Protein AF-A0A355QDT3-F1 (afdb_monomer_lite)

Secondary structure (DSSP, 8-state):
---HHHHHHHHHHHHHHHHHHHHHHHHHHHTT--------------S-PPPPP-GGG-HHHHHHHHHHHHHHHHHHHHTT-HHHHHHHHSSPBSSS----HHHHHHHHHHHHHH-S----STTTTSGGGEEE---SSSEEEEEEEEP-TTS---EEEEEEEEHHHHHHHTS--EEEEEEEE-

pLDDT: mean 82.39, std 21.56, range [34.09, 98.69]

Sequence (182 aa):
SKTEALYDLEAWLGETVRQVDSSLLDEWEKLRSPEDEPDVQGGPPTGSEPERPDVTRNGRAFRVMVRNEVFRWVQLLAHRRLDDHEALADVPTVGDGRRTADDVTDAIAPYWEEHGVIPTDTHARGGGFFVLDDSGADRWPVRQTIADPEEHHEWVLEGEVDLAASREEGRAVVRLGAIRRL

Radius of gyration: 20.34 Å; chains: 1; bounding box: 59×53×38 Å

Foldseek 3Di:
DDDPQVVVVVVVVVVVVVVVVVVVVVVVVVVPDDDDDDDDDDPDPDDDDPQAAQQVVPVVSQVVLQLVVQLLLLVLVQVVDLVSLQVVQPQAADPPDGRHSVNSCVQCVVVVVVAVGFDSDPVLSGPVQKDWAPVDDAKIKIKGFTAGPVRPSFWIWIWIWGSVVCRRVNGTRIHTYGTHGD

Structure (mmCIF, N/CA/C/O backbone):
data_AF-A0A355QDT3-F1
#
_entry.id   AF-A0A355QDT3-F1
#
loop_
_atom_site.group_PDB
_atom_site.id
_atom_site.type_symbol
_atom_site.label_atom_id
_atom_site.label_alt_id
_atom_site.label_comp_id
_atom_site.label_asym_id
_atom_site.label_entity_id
_atom_site.label_seq_id
_atom_site.pdbx_PDB_ins_code
_atom_site.Cartn_x
_atom_site.Cartn_y
_atom_site.Cartn_z
_atom_site.occupancy
_atom_site.B_iso_or_equiv
_atom_site.auth_seq_id
_atom_site.auth_comp_id
_atom_site.auth_asym_id
_atom_site.auth_atom_id
_atom_site.pdbx_PDB_model_num
ATOM 1 N N . SER A 1 1 ? -25.511 -11.544 -17.755 1.00 42.62 1 SER A N 1
ATOM 2 C CA . SER A 1 1 ? -24.220 -11.285 -18.417 1.00 42.62 1 SER A CA 1
ATOM 3 C C . SER A 1 1 ? -23.110 -11.487 -17.410 1.00 42.62 1 SER A C 1
ATOM 5 O O . SER A 1 1 ? -23.267 -11.026 -16.290 1.00 42.62 1 SER A O 1
ATOM 7 N N . LYS A 1 2 ? -22.068 -12.254 -17.754 1.00 34.62 2 LYS A N 1
ATOM 8 C CA . LYS A 1 2 ? -20.919 -12.510 -16.871 1.00 34.62 2 LYS A CA 1
ATOM 9 C C . LYS A 1 2 ? -20.091 -11.223 -16.766 1.00 34.62 2 LYS A C 1
ATOM 11 O O . LYS A 1 2 ? -19.647 -10.719 -17.791 1.00 34.62 2 LYS A O 1
ATOM 16 N N . THR A 1 3 ? -19.984 -10.662 -15.568 1.00 46.91 3 THR A N 1
ATOM 17 C CA . THR A 1 3 ? -19.337 -9.368 -15.292 1.00 46.91 3 THR A CA 1
ATOM 18 C C . THR A 1 3 ? -17.815 -9.535 -15.254 1.00 46.91 3 THR A C 1
ATOM 20 O O . THR A 1 3 ? -17.343 -10.577 -14.807 1.00 46.91 3 THR A O 1
ATOM 23 N N . GLU A 1 4 ? -17.044 -8.528 -15.675 1.00 49.28 4 GLU A N 1
ATOM 24 C CA . GLU A 1 4 ? -15.563 -8.508 -15.660 1.00 49.28 4 GLU A CA 1
ATOM 25 C C . GLU A 1 4 ? -14.951 -8.950 -14.315 1.00 49.28 4 GLU A C 1
ATOM 27 O O . GLU A 1 4 ? -13.919 -9.616 -14.291 1.00 49.28 4 GLU A O 1
ATOM 32 N N . ALA A 1 5 ? -15.665 -8.717 -13.208 1.00 43.81 5 ALA A N 1
ATOM 33 C CA . ALA A 1 5 ? -15.325 -9.203 -11.872 1.00 43.81 5 ALA A CA 1
ATOM 34 C C . ALA A 1 5 ? -15.142 -10.735 -11.768 1.00 43.81 5 ALA A C 1
ATOM 36 O O . ALA A 1 5 ? -14.359 -11.196 -10.944 1.00 43.81 5 ALA A O 1
ATOM 37 N N . LEU A 1 6 ? -15.830 -11.534 -12.597 1.00 49.94 6 LEU A N 1
ATOM 38 C CA . LEU A 1 6 ? -15.692 -12.996 -12.611 1.00 49.94 6 LEU A CA 1
ATOM 39 C C . LEU A 1 6 ? -14.379 -13.437 -13.281 1.00 49.94 6 LEU A C 1
ATOM 41 O O . LEU A 1 6 ? -13.751 -14.382 -12.819 1.00 49.94 6 LEU A O 1
ATOM 45 N N . TYR A 1 7 ? -13.927 -12.721 -14.315 1.00 52.25 7 TYR A N 1
ATOM 46 C CA . TYR A 1 7 ? -12.663 -13.018 -14.998 1.00 52.25 7 TYR A CA 1
ATOM 47 C C . TYR A 1 7 ? -11.436 -12.622 -14.170 1.00 52.25 7 TYR A C 1
ATOM 49 O O . TYR A 1 7 ? -10.387 -13.258 -14.282 1.00 52.25 7 TYR A O 1
ATOM 57 N N . ASP A 1 8 ? -11.563 -11.603 -13.320 1.00 54.44 8 ASP A N 1
ATOM 58 C CA . ASP A 1 8 ? -10.518 -11.224 -12.365 1.00 54.44 8 ASP A CA 1
ATOM 59 C C . ASP A 1 8 ? -10.425 -12.205 -11.190 1.00 54.44 8 ASP A C 1
ATOM 61 O O . ASP A 1 8 ? -9.326 -12.504 -10.720 1.00 54.44 8 ASP A O 1
ATOM 65 N N . LEU A 1 9 ? -11.556 -12.775 -10.765 1.00 51.19 9 LEU A N 1
ATOM 66 C CA . LEU A 1 9 ? -11.603 -13.792 -9.713 1.00 51.19 9 LEU A CA 1
ATOM 67 C C . LEU A 1 9 ? -11.090 -15.158 -10.215 1.00 51.19 9 LEU A C 1
ATOM 69 O O . LEU A 1 9 ? -10.377 -15.847 -9.489 1.00 51.19 9 LEU A O 1
ATOM 73 N N . GLU A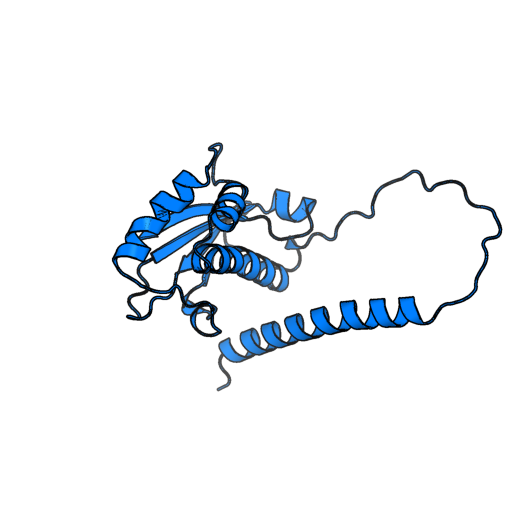 1 10 ? -11.352 -15.511 -11.479 1.00 50.28 10 GLU A N 1
ATOM 74 C CA . GLU A 1 10 ? -10.767 -16.689 -12.147 1.00 50.28 10 GLU A CA 1
ATOM 75 C C . GLU A 1 10 ? -9.249 -16.544 -12.375 1.00 50.28 10 GLU A C 1
ATOM 77 O O . GLU A 1 10 ? -8.503 -17.502 -12.167 1.00 50.28 10 GLU A O 1
ATOM 82 N N . ALA A 1 11 ? -8.760 -15.350 -12.736 1.00 56.75 11 ALA A N 1
ATOM 83 C CA . ALA A 1 11 ? -7.322 -15.086 -12.851 1.00 56.75 11 ALA A CA 1
ATOM 84 C C . ALA A 1 11 ? -6.607 -15.138 -11.488 1.00 56.75 11 ALA A C 1
ATOM 86 O O . ALA A 1 11 ? -5.478 -15.617 -11.405 1.00 56.75 11 ALA A O 1
ATOM 87 N N . TRP A 1 12 ? -7.273 -14.689 -10.418 1.00 57.09 12 TRP A N 1
ATOM 88 C CA . TRP A 1 12 ? -6.754 -14.759 -9.052 1.00 57.09 12 TRP A CA 1
ATOM 89 C C . TRP A 1 12 ? -6.692 -16.204 -8.524 1.00 57.09 12 TRP A C 1
ATOM 91 O O . TRP A 1 12 ? -5.661 -16.612 -7.991 1.00 57.09 12 TRP A O 1
ATOM 101 N N . LEU A 1 13 ? -7.731 -17.017 -8.757 1.00 55.28 13 LEU A N 1
ATOM 102 C CA . LEU A 1 13 ? -7.738 -18.435 -8.365 1.00 55.28 13 LEU A CA 1
ATOM 103 C C . LEU A 1 13 ? -6.759 -19.292 -9.187 1.00 55.28 13 LEU A C 1
ATOM 105 O O . LEU A 1 13 ? -6.189 -20.245 -8.659 1.00 55.28 13 LEU A O 1
ATOM 109 N N . GLY A 1 14 ? -6.517 -18.949 -10.455 1.00 49.88 14 GLY A N 1
ATOM 110 C CA . GLY A 1 14 ? -5.570 -19.673 -11.312 1.00 49.88 14 GLY A CA 1
ATOM 111 C C . GLY A 1 14 ? -4.090 -19.454 -10.968 1.00 49.88 14 GLY A C 1
ATOM 112 O O . GLY A 1 14 ? -3.250 -20.277 -11.341 1.00 49.88 14 GLY A O 1
ATOM 113 N N . GLU A 1 15 ? -3.755 -18.368 -10.269 1.00 52.59 15 GLU A N 1
ATOM 114 C CA . GLU A 1 15 ? -2.377 -18.048 -9.875 1.00 52.59 15 GLU A CA 1
ATOM 115 C C . GLU A 1 15 ? -2.033 -18.620 -8.492 1.00 52.59 15 GLU A C 1
ATOM 117 O O . GLU A 1 15 ? -0.993 -19.254 -8.328 1.00 52.59 15 GLU A O 1
ATOM 122 N N . THR A 1 16 ? -2.948 -18.521 -7.518 1.00 50.31 16 THR A N 1
ATOM 123 C CA . THR A 1 16 ? -2.738 -19.085 -6.172 1.00 50.31 16 THR A CA 1
ATOM 124 C C . THR A 1 16 ? -2.626 -20.614 -6.177 1.00 50.31 16 THR A C 1
AT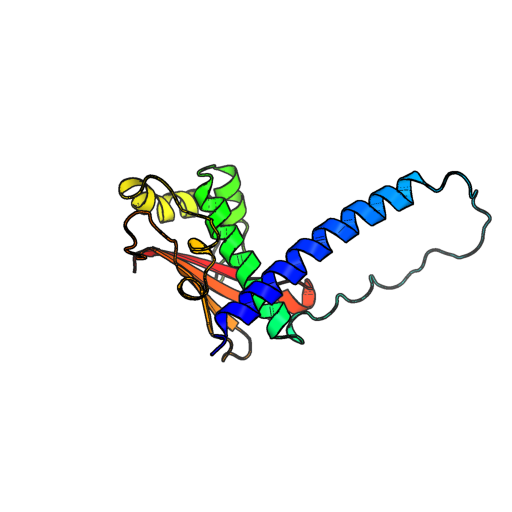OM 126 O O . THR A 1 16 ? -1.874 -21.162 -5.379 1.00 50.31 16 THR A O 1
ATOM 129 N N . VAL A 1 17 ? -3.299 -21.321 -7.093 1.00 54.53 17 VAL A N 1
ATOM 130 C CA . VAL A 1 17 ? -3.209 -22.793 -7.169 1.00 54.53 17 VAL A CA 1
ATOM 131 C C . VAL A 1 17 ? -1.897 -23.264 -7.816 1.00 54.53 17 VAL A C 1
ATOM 133 O O . VAL A 1 17 ? -1.300 -24.226 -7.345 1.00 54.53 17 VAL A O 1
ATOM 136 N N . ARG A 1 18 ? -1.364 -22.556 -8.824 1.00 54.38 18 ARG A N 1
ATOM 137 C CA . ARG A 1 18 ? -0.100 -22.953 -9.485 1.00 54.38 18 ARG A CA 1
ATOM 138 C C . ARG A 1 18 ? 1.141 -22.668 -8.646 1.00 54.38 18 ARG A C 1
ATOM 140 O O . ARG A 1 18 ? 2.142 -23.363 -8.788 1.00 54.38 18 ARG A O 1
ATOM 147 N N . GLN A 1 19 ? 1.076 -21.681 -7.759 1.00 41.94 19 GLN A N 1
ATOM 148 C CA . GLN A 1 19 ? 2.185 -21.378 -6.859 1.00 41.94 19 GLN A CA 1
ATOM 149 C C . GLN A 1 19 ? 2.296 -22.388 -5.697 1.00 41.94 19 GLN A C 1
ATOM 151 O O . GLN A 1 19 ? 3.390 -22.575 -5.175 1.00 41.94 19 GLN A O 1
ATOM 156 N N . VAL A 1 20 ? 1.202 -23.077 -5.334 1.00 50.69 20 VAL A N 1
ATOM 157 C CA . VAL A 1 20 ? 1.203 -24.153 -4.320 1.00 50.69 20 VAL A CA 1
ATOM 158 C C . VAL A 1 20 ? 1.649 -25.496 -4.913 1.00 50.69 20 VAL A C 1
ATOM 160 O O . VAL A 1 20 ? 2.344 -26.251 -4.235 1.00 50.69 20 VAL A O 1
ATOM 163 N N . ASP A 1 21 ? 1.332 -25.782 -6.182 1.00 47.81 21 ASP A N 1
ATOM 164 C CA . ASP A 1 21 ? 1.776 -27.028 -6.824 1.00 47.81 21 ASP A CA 1
ATOM 165 C C . ASP A 1 21 ? 3.286 -27.039 -7.125 1.00 47.81 21 ASP A C 1
ATOM 167 O O . ASP A 1 21 ? 3.927 -28.061 -6.902 1.00 47.81 21 ASP A O 1
ATOM 171 N N . SER A 1 22 ? 3.900 -25.923 -7.544 1.00 46.22 22 SER A N 1
ATOM 172 C CA . SER A 1 22 ? 5.334 -25.911 -7.901 1.00 46.22 22 SER A CA 1
ATOM 173 C C . SER A 1 22 ? 6.264 -26.144 -6.702 1.00 46.22 22 SER A C 1
ATOM 175 O O . SER A 1 22 ? 7.247 -26.866 -6.827 1.00 46.22 22 SER A O 1
ATOM 177 N N . SER A 1 23 ? 5.945 -25.614 -5.513 1.00 46.50 23 SER A N 1
ATOM 178 C CA . SER A 1 23 ? 6.773 -25.852 -4.319 1.00 46.50 23 SER A CA 1
ATOM 179 C C . SER A 1 23 ? 6.619 -27.267 -3.754 1.00 46.50 23 SER A C 1
ATOM 181 O O . SER A 1 23 ? 7.559 -27.790 -3.164 1.00 46.50 23 SER A O 1
ATOM 183 N N . LEU A 1 24 ? 5.451 -27.900 -3.935 1.00 48.19 24 LEU A N 1
ATOM 184 C CA . LEU A 1 24 ? 5.207 -29.278 -3.495 1.00 48.19 24 LEU A CA 1
ATOM 185 C C . LEU A 1 24 ? 5.764 -30.311 -4.486 1.00 48.19 24 LEU A C 1
ATOM 187 O O . LEU A 1 24 ? 6.232 -31.361 -4.048 1.00 48.19 24 LEU A O 1
ATOM 191 N N . LEU A 1 25 ? 5.755 -30.022 -5.795 1.00 51.47 25 LEU A N 1
ATOM 192 C CA . LEU A 1 25 ? 6.357 -30.886 -6.817 1.00 51.47 25 LEU A CA 1
ATOM 193 C C . LEU A 1 25 ? 7.892 -30.878 -6.727 1.00 51.47 25 LEU A C 1
ATOM 195 O O . LEU A 1 25 ? 8.500 -31.947 -6.751 1.00 51.47 25 LEU A O 1
ATOM 199 N N . ASP A 1 26 ? 8.501 -29.701 -6.536 1.00 55.19 26 ASP A N 1
ATOM 200 C CA . ASP A 1 26 ? 9.959 -29.550 -6.417 1.00 55.19 26 ASP A CA 1
ATOM 201 C C . ASP A 1 26 ? 10.516 -30.218 -5.146 1.00 55.19 26 ASP A C 1
ATOM 203 O O . ASP A 1 26 ? 11.636 -30.735 -5.144 1.00 55.19 26 ASP A O 1
ATOM 207 N N . GLU A 1 27 ? 9.752 -30.237 -4.047 1.00 55.47 27 GLU A N 1
ATOM 208 C CA . GLU A 1 27 ? 10.131 -30.982 -2.839 1.00 55.47 27 GLU A CA 1
ATOM 209 C C . GLU A 1 27 ? 9.951 -32.498 -3.002 1.00 55.47 27 GLU A C 1
ATOM 211 O O . GLU A 1 27 ? 10.773 -33.270 -2.500 1.00 55.47 27 GLU A O 1
ATOM 216 N N . TRP A 1 28 ? 8.936 -32.944 -3.750 1.00 58.16 28 TRP A N 1
ATOM 217 C CA . TRP A 1 28 ? 8.744 -34.368 -4.042 1.00 58.16 28 TRP A CA 1
ATOM 218 C C . TRP A 1 28 ? 9.787 -34.923 -5.023 1.00 58.16 28 TRP A C 1
ATOM 220 O O . TRP A 1 28 ? 10.210 -36.070 -4.867 1.00 58.16 28 TRP A O 1
ATOM 230 N N . GLU A 1 29 ? 10.256 -34.130 -5.993 1.00 52.31 29 GLU A N 1
ATOM 231 C CA . GLU A 1 29 ? 11.368 -34.516 -6.876 1.00 52.31 29 GLU A CA 1
ATOM 232 C C . GLU A 1 29 ? 12.702 -34.592 -6.120 1.00 52.31 29 GLU A C 1
ATOM 234 O O . GLU A 1 29 ? 13.458 -35.548 -6.306 1.00 52.31 29 GLU A O 1
ATOM 239 N N . LYS A 1 30 ? 12.960 -33.672 -5.179 1.00 54.44 30 LYS A N 1
ATOM 240 C CA . LYS A 1 30 ? 14.165 -33.706 -4.324 1.00 54.44 30 LYS A CA 1
ATOM 241 C C . LYS A 1 30 ? 14.224 -34.916 -3.392 1.00 54.44 30 LYS A C 1
ATOM 243 O O . LYS A 1 30 ? 15.314 -35.365 -3.050 1.00 54.44 30 LYS A O 1
ATOM 248 N N . LEU A 1 31 ? 13.078 -35.471 -3.001 1.00 51.69 31 LEU A N 1
ATOM 249 C CA . LEU A 1 31 ? 13.002 -36.669 -2.158 1.00 51.69 31 LEU A CA 1
ATOM 250 C C . LEU A 1 31 ? 13.132 -37.990 -2.941 1.00 51.69 31 LEU A C 1
ATOM 252 O O . LEU A 1 31 ? 13.210 -39.046 -2.311 1.00 51.69 31 LEU A O 1
ATOM 256 N N . ARG A 1 32 ? 13.175 -37.962 -4.286 1.00 48.38 32 ARG A N 1
ATOM 257 C CA . ARG A 1 32 ? 13.171 -39.175 -5.127 1.00 48.38 32 ARG A CA 1
ATOM 258 C C . ARG A 1 32 ? 14.490 -39.501 -5.837 1.00 48.38 32 ARG A C 1
ATOM 260 O O . ARG A 1 32 ? 14.567 -40.574 -6.429 1.00 48.38 32 ARG A O 1
ATOM 267 N N . SER A 1 33 ? 15.523 -38.666 -5.739 1.00 39.31 33 SER A N 1
ATOM 268 C CA . SER A 1 33 ? 16.821 -38.945 -6.378 1.00 39.31 33 SER A CA 1
ATOM 269 C C . SER A 1 33 ? 17.923 -39.272 -5.364 1.00 39.31 33 SER A C 1
ATOM 271 O O . SER A 1 33 ? 18.737 -38.408 -5.038 1.00 39.31 33 SER A O 1
ATOM 273 N N . PRO A 1 34 ? 17.983 -40.509 -4.842 1.00 48.06 34 PRO A N 1
ATOM 274 C CA . PRO A 1 34 ? 19.235 -41.077 -4.381 1.00 48.06 34 PRO A CA 1
ATOM 275 C C . PRO A 1 34 ? 20.014 -41.596 -5.603 1.00 48.06 34 PRO A C 1
ATOM 277 O O . PRO A 1 34 ? 19.462 -42.359 -6.387 1.00 48.06 34 PRO A O 1
ATOM 280 N N . GLU A 1 35 ? 21.291 -41.214 -5.697 1.00 45.75 35 GLU A N 1
ATOM 281 C CA . GLU A 1 35 ? 22.303 -41.670 -6.674 1.00 45.75 35 GLU A CA 1
ATOM 282 C C . GLU A 1 35 ? 22.368 -40.887 -7.999 1.00 45.75 35 GLU A C 1
ATOM 284 O O . GLU A 1 35 ? 21.645 -41.161 -8.946 1.00 45.75 35 GLU A O 1
ATOM 289 N N . ASP A 1 36 ? 23.301 -39.931 -8.060 1.00 38.09 36 ASP A N 1
ATOM 290 C CA . ASP A 1 36 ? 24.302 -39.883 -9.134 1.00 38.09 36 ASP A CA 1
ATOM 291 C C . ASP A 1 36 ? 25.541 -39.121 -8.622 1.00 38.09 36 ASP A C 1
ATOM 293 O O . ASP A 1 36 ? 25.488 -37.942 -8.262 1.00 38.09 36 ASP A O 1
ATOM 297 N N . GLU A 1 37 ? 26.656 -39.845 -8.503 1.00 34.69 37 GLU A N 1
ATOM 298 C CA . GLU A 1 37 ? 27.975 -39.313 -8.148 1.00 34.69 37 GLU A CA 1
ATOM 299 C C . GLU A 1 37 ? 28.564 -38.453 -9.291 1.00 34.69 37 GLU A C 1
ATOM 301 O O . GLU A 1 37 ? 28.229 -38.657 -10.459 1.00 34.69 37 GLU A O 1
ATOM 306 N N . PRO A 1 38 ? 29.459 -37.489 -8.992 1.00 43.94 38 PRO A N 1
ATOM 307 C CA . PRO A 1 38 ? 29.946 -36.525 -9.971 1.00 43.94 38 PRO A CA 1
ATOM 308 C C . PRO A 1 38 ? 31.225 -37.012 -10.673 1.00 43.94 38 PRO A C 1
ATOM 310 O O . PRO A 1 38 ? 32.202 -37.338 -10.001 1.00 43.94 38 PRO A O 1
ATOM 313 N N . ASP A 1 39 ? 31.278 -36.950 -12.010 1.00 34.31 39 ASP A N 1
ATOM 314 C CA . ASP A 1 39 ? 32.540 -37.055 -12.764 1.00 34.31 39 ASP A CA 1
ATOM 315 C C . ASP A 1 39 ? 32.714 -35.890 -13.767 1.00 34.31 39 ASP A C 1
ATOM 317 O O . ASP A 1 39 ? 32.033 -35.768 -14.783 1.00 34.31 39 ASP A O 1
ATOM 321 N N . VAL A 1 40 ? 33.610 -34.984 -13.359 1.00 42.81 40 VAL A N 1
ATOM 322 C CA . VAL A 1 40 ? 34.449 -33.988 -14.063 1.00 42.81 40 VAL A CA 1
ATOM 323 C C . VAL A 1 40 ? 34.238 -33.684 -15.562 1.00 42.81 40 VAL A C 1
ATOM 325 O O . VAL A 1 40 ? 34.588 -34.484 -16.418 1.00 42.81 40 VAL A O 1
ATOM 328 N N . GLN A 1 41 ? 33.916 -32.415 -15.874 1.00 40.00 41 GLN A N 1
ATOM 329 C CA . GLN A 1 41 ? 34.766 -31.429 -16.598 1.00 40.00 41 GLN A CA 1
ATOM 330 C C . GLN A 1 41 ? 33.931 -30.305 -17.242 1.00 40.00 41 GLN A C 1
ATOM 332 O O . GLN A 1 41 ? 33.405 -30.430 -18.342 1.00 40.00 41 GLN A O 1
ATOM 337 N N . GLY A 1 42 ? 33.902 -29.147 -16.586 1.00 34.09 42 GLY A N 1
ATOM 338 C CA . GLY A 1 42 ? 33.458 -27.877 -17.156 1.00 34.09 42 GLY A CA 1
ATOM 339 C C . GLY A 1 42 ? 33.792 -26.777 -16.160 1.00 34.09 42 GLY A C 1
ATOM 340 O O . GLY A 1 42 ? 33.317 -26.822 -15.031 1.00 34.09 42 GLY A O 1
ATOM 341 N N . GLY A 1 43 ? 34.690 -25.856 -16.519 1.00 39.03 43 GLY A N 1
ATOM 342 C CA . GLY A 1 43 ? 35.096 -24.756 -15.636 1.00 39.03 43 GLY A CA 1
ATOM 343 C C . GLY A 1 43 ? 33.897 -23.933 -15.138 1.00 39.03 43 GLY A C 1
ATOM 344 O O . GLY A 1 43 ? 32.830 -23.987 -15.753 1.00 39.03 43 GLY A O 1
ATOM 345 N N . PRO A 1 44 ? 34.045 -23.171 -14.037 1.00 40.75 44 PRO A N 1
ATOM 346 C CA . PRO A 1 44 ? 32.950 -22.363 -13.514 1.00 40.75 44 PRO A CA 1
ATOM 347 C C . PRO A 1 44 ? 32.441 -21.430 -14.622 1.00 40.75 44 PRO A C 1
ATOM 349 O O . PRO A 1 44 ? 33.267 -20.766 -15.257 1.00 40.75 44 PRO A O 1
ATOM 352 N N . PRO A 1 45 ? 31.124 -21.367 -14.892 1.00 50.09 45 PRO A N 1
ATOM 353 C CA . PRO A 1 45 ? 30.590 -20.395 -15.828 1.00 50.09 45 PRO A CA 1
ATOM 354 C C . PRO A 1 45 ? 30.858 -19.000 -15.260 1.00 50.09 45 PRO A C 1
ATOM 356 O O . PRO A 1 45 ? 30.174 -18.520 -14.361 1.00 50.09 45 PRO A O 1
ATOM 359 N N . THR A 1 46 ? 31.899 -18.341 -15.757 1.00 57.62 46 THR A N 1
ATOM 360 C CA . THR A 1 46 ? 32.043 -16.897 -15.622 1.00 57.62 46 THR A CA 1
ATOM 361 C C . THR A 1 46 ? 31.102 -16.260 -16.634 1.00 57.62 46 THR A C 1
ATOM 363 O O . THR A 1 46 ? 31.380 -16.317 -17.832 1.00 57.62 46 THR A O 1
ATOM 366 N N . GLY A 1 47 ? 30.011 -15.648 -16.179 1.00 48.06 47 GLY A N 1
ATOM 367 C CA . GLY A 1 47 ? 29.228 -14.752 -17.028 1.00 48.06 47 GLY A CA 1
ATOM 368 C C . GLY A 1 47 ? 27.740 -14.753 -16.726 1.00 48.06 47 GLY A C 1
ATOM 369 O O . GLY A 1 47 ? 27.011 -15.545 -17.306 1.00 48.06 47 GLY A O 1
ATOM 370 N N . SER A 1 48 ? 27.349 -13.792 -15.887 1.00 53.88 48 SER A N 1
ATOM 371 C CA . SER A 1 48 ? 26.001 -13.234 -15.731 1.00 53.88 48 SER A CA 1
ATOM 372 C C . SER A 1 48 ? 24.937 -14.177 -15.160 1.00 53.88 48 SER A C 1
ATOM 374 O O . SER A 1 48 ? 24.585 -15.189 -15.760 1.00 53.88 48 SER A O 1
ATOM 376 N N . GLU A 1 49 ? 24.356 -13.797 -14.016 1.00 54.84 49 GLU A N 1
ATOM 377 C CA . GLU A 1 49 ? 23.023 -14.288 -13.655 1.00 54.84 49 GLU A CA 1
ATOM 378 C C . GLU A 1 49 ? 22.088 -14.077 -14.860 1.00 54.84 49 GLU A C 1
ATOM 380 O O . GLU A 1 49 ? 22.198 -13.039 -15.526 1.00 54.84 49 GLU A O 1
ATOM 385 N N . PRO A 1 50 ? 21.214 -15.045 -15.196 1.00 59.91 50 PRO A N 1
ATOM 386 C CA . PRO A 1 50 ? 20.255 -14.855 -16.273 1.00 59.91 50 PRO A CA 1
ATOM 387 C C . PRO A 1 50 ? 19.469 -13.567 -16.014 1.00 59.91 50 PRO A C 1
ATOM 389 O O . PRO A 1 50 ? 18.941 -13.367 -14.919 1.00 59.91 50 PRO A O 1
ATOM 392 N N . GLU A 1 51 ? 19.432 -12.685 -17.015 1.00 66.62 51 GLU A N 1
ATOM 393 C CA . GLU A 1 51 ? 18.717 -11.413 -16.933 1.00 66.62 51 GLU A CA 1
ATOM 394 C C . GLU A 1 51 ? 17.261 -11.692 -16.539 1.00 66.62 51 GLU A C 1
ATOM 396 O O . GLU A 1 51 ? 16.581 -12.519 -17.159 1.00 66.62 51 GLU A O 1
ATOM 401 N N . ARG A 1 52 ? 16.804 -11.067 -15.448 1.00 79.62 52 ARG A N 1
ATOM 402 C CA . ARG A 1 52 ? 15.460 -11.312 -14.921 1.00 79.62 52 ARG A CA 1
ATOM 403 C C . ARG A 1 52 ? 14.427 -10.913 -15.981 1.00 79.62 52 ARG A C 1
ATOM 405 O O . ARG A 1 52 ? 14.602 -9.884 -16.634 1.00 79.62 52 ARG A O 1
ATOM 412 N N . PRO A 1 53 ? 13.341 -11.686 -16.169 1.00 85.38 53 PRO A N 1
ATOM 413 C CA . PRO A 1 53 ? 12.297 -11.305 -17.109 1.00 85.38 53 PRO A CA 1
ATOM 414 C C . PRO A 1 53 ? 11.719 -9.929 -16.762 1.00 85.38 53 PRO A C 1
ATOM 416 O O . PRO A 1 53 ? 11.298 -9.696 -15.629 1.00 85.38 53 PRO A O 1
ATOM 419 N N . ASP A 1 54 ? 11.640 -9.039 -17.752 1.00 92.00 54 ASP A N 1
ATOM 420 C CA . ASP A 1 54 ? 10.967 -7.748 -17.599 1.00 92.00 54 ASP A CA 1
ATOM 421 C C . ASP A 1 54 ? 9.456 -7.964 -17.393 1.00 92.00 54 ASP A C 1
ATOM 423 O O . ASP A 1 54 ? 8.684 -8.155 -18.342 1.00 92.00 54 ASP A O 1
ATOM 427 N N . VAL A 1 55 ? 9.035 -7.907 -16.127 1.00 92.38 55 VAL A N 1
ATOM 428 C CA . VAL A 1 55 ? 7.641 -8.092 -15.705 1.00 92.38 55 VAL A CA 1
ATOM 429 C C . VAL A 1 55 ? 6.709 -6.992 -16.210 1.00 92.38 55 VAL A C 1
ATOM 431 O O . VAL A 1 55 ? 5.512 -7.236 -16.360 1.00 92.38 55 VAL A O 1
ATOM 434 N N . THR A 1 56 ? 7.229 -5.806 -16.543 1.00 93.50 56 THR A N 1
ATOM 435 C CA . THR A 1 56 ? 6.418 -4.649 -16.963 1.00 93.50 56 THR A CA 1
ATOM 436 C C . THR A 1 56 ? 5.841 -4.811 -18.370 1.00 93.50 56 THR A C 1
ATOM 438 O O . THR A 1 56 ? 4.859 -4.157 -18.720 1.00 93.50 56 THR A O 1
ATOM 441 N N . ARG A 1 57 ? 6.382 -5.737 -19.175 1.00 92.19 57 ARG A N 1
ATOM 442 C CA . ARG A 1 57 ? 5.896 -6.015 -20.540 1.00 92.19 57 ARG A CA 1
ATOM 443 C C . ARG A 1 57 ? 4.524 -6.680 -20.568 1.00 92.19 57 ARG A C 1
ATOM 445 O O . ARG A 1 57 ? 3.803 -6.547 -21.555 1.00 92.19 57 ARG A O 1
ATOM 452 N N . ASN A 1 58 ? 4.157 -7.407 -19.513 1.00 90.88 58 ASN A N 1
ATOM 453 C CA . ASN A 1 58 ? 2.839 -8.015 -19.379 1.00 90.88 58 ASN A CA 1
ATOM 454 C C . ASN A 1 58 ? 1.999 -7.195 -18.396 1.00 90.88 58 ASN A C 1
ATOM 456 O O . ASN A 1 58 ? 1.918 -7.523 -17.215 1.00 90.88 58 ASN A O 1
ATOM 460 N N . GLY A 1 59 ? 1.343 -6.143 -18.895 1.00 91.31 59 GLY A N 1
ATOM 461 C CA . GLY A 1 59 ? 0.581 -5.212 -18.055 1.00 91.31 59 GLY A CA 1
ATOM 462 C C . GLY A 1 59 ? -0.487 -5.880 -17.177 1.00 91.31 59 GLY A C 1
ATOM 463 O O . GLY A 1 59 ? -0.702 -5.451 -16.044 1.00 91.31 59 GLY A O 1
ATOM 464 N N . ARG A 1 60 ? -1.114 -6.974 -17.640 1.00 90.38 60 ARG A N 1
ATOM 465 C CA . ARG A 1 60 ? -2.097 -7.719 -16.833 1.00 90.38 60 ARG A CA 1
ATOM 466 C C . ARG A 1 60 ? -1.430 -8.434 -15.658 1.00 90.38 60 ARG A C 1
ATOM 468 O O . ARG A 1 60 ? -1.894 -8.290 -14.532 1.00 90.38 60 ARG A O 1
ATOM 475 N N . ALA A 1 61 ? -0.352 -9.178 -15.908 1.00 91.44 61 ALA A N 1
ATOM 476 C CA . ALA A 1 61 ? 0.388 -9.863 -14.846 1.00 91.44 61 ALA A CA 1
ATOM 477 C C . ALA A 1 61 ? 1.034 -8.861 -13.877 1.00 91.44 61 ALA A C 1
ATOM 479 O O . ALA A 1 61 ? 0.965 -9.030 -12.662 1.00 91.44 61 ALA A O 1
ATOM 480 N N . PHE A 1 62 ? 1.585 -7.767 -14.402 1.00 95.50 62 PHE A N 1
ATOM 481 C CA . PHE A 1 62 ? 2.212 -6.731 -13.595 1.00 95.50 62 PHE A CA 1
ATOM 482 C C . PHE A 1 62 ? 1.213 -6.011 -12.682 1.00 95.50 62 PHE A C 1
ATOM 484 O O . PHE A 1 62 ? 1.484 -5.837 -11.496 1.00 95.50 62 PHE A O 1
ATOM 491 N N . ARG A 1 63 ? 0.008 -5.685 -13.176 1.00 95.81 63 ARG A N 1
ATOM 492 C CA . ARG A 1 63 ? -1.078 -5.140 -12.341 1.00 95.81 63 ARG A CA 1
ATOM 493 C C . ARG A 1 63 ? -1.432 -6.079 -11.180 1.00 95.81 63 ARG A C 1
ATOM 495 O O . ARG A 1 63 ? -1.690 -5.599 -10.079 1.00 95.81 63 ARG A O 1
ATOM 502 N N . VAL A 1 64 ? -1.413 -7.399 -11.395 1.00 95.31 64 VAL A N 1
ATOM 503 C CA . VAL A 1 64 ? -1.617 -8.387 -10.317 1.00 95.31 64 VAL A CA 1
ATOM 504 C C . VAL A 1 64 ? -0.485 -8.319 -9.290 1.00 95.31 64 VAL A C 1
ATOM 506 O O . VAL A 1 64 ? -0.768 -8.295 -8.096 1.00 95.31 64 VAL A O 1
ATOM 509 N N . MET A 1 65 ? 0.775 -8.216 -9.724 1.00 96.62 65 MET A N 1
ATOM 510 C CA . MET A 1 65 ? 1.917 -8.061 -8.811 1.00 96.62 65 MET A CA 1
ATOM 511 C C . MET A 1 65 ? 1.818 -6.782 -7.973 1.00 96.62 65 MET A C 1
ATOM 513 O O . MET A 1 65 ? 1.997 -6.840 -6.760 1.00 96.62 65 MET A O 1
ATOM 517 N N . VAL A 1 66 ? 1.476 -5.647 -8.592 1.00 97.62 66 VAL A N 1
ATOM 518 C CA . VAL A 1 66 ? 1.283 -4.370 -7.883 1.00 97.62 66 VAL A CA 1
ATOM 519 C C . VAL A 1 66 ? 0.163 -4.498 -6.851 1.00 97.62 66 VAL A C 1
ATOM 521 O O . VAL A 1 66 ? 0.336 -4.120 -5.697 1.00 97.62 66 VAL A O 1
ATOM 524 N N . ARG A 1 67 ? -0.973 -5.094 -7.229 1.00 97.62 67 ARG A N 1
ATOM 525 C CA . ARG A 1 67 ? -2.088 -5.331 -6.304 1.00 97.62 67 ARG A CA 1
ATOM 526 C C . ARG A 1 67 ? -1.708 -6.265 -5.154 1.00 97.62 67 ARG A C 1
ATOM 528 O O . ARG A 1 67 ? -2.156 -6.053 -4.032 1.00 97.62 67 ARG A O 1
ATOM 535 N N . ASN A 1 68 ? -0.902 -7.295 -5.414 1.00 96.25 68 ASN A N 1
ATOM 536 C CA . ASN A 1 68 ? -0.388 -8.189 -4.375 1.00 96.25 68 ASN A CA 1
ATOM 537 C C . ASN A 1 68 ? 0.489 -7.428 -3.383 1.00 96.25 68 ASN A C 1
ATOM 539 O O . ASN A 1 68 ? 0.279 -7.562 -2.181 1.00 96.25 68 ASN A O 1
ATOM 543 N N . GLU A 1 69 ? 1.419 -6.617 -3.884 1.00 97.81 69 GLU A N 1
ATOM 544 C CA . GLU A 1 69 ? 2.343 -5.859 -3.044 1.00 97.81 69 GLU A CA 1
ATOM 545 C C . GLU A 1 69 ? 1.612 -4.833 -2.176 1.00 97.81 69 GLU A C 1
ATOM 547 O O . GLU A 1 69 ? 1.820 -4.789 -0.969 1.00 97.81 69 GLU A O 1
ATOM 552 N N . VAL A 1 70 ? 0.686 -4.062 -2.743 1.00 98.12 70 VAL A N 1
ATOM 553 C CA . VAL A 1 70 ? -0.039 -3.053 -1.958 1.00 98.12 70 VAL A CA 1
ATOM 554 C C . VAL A 1 70 ? -1.004 -3.705 -0.957 1.00 98.12 70 VAL A C 1
ATOM 556 O O . VAL A 1 70 ? -1.166 -3.215 0.159 1.00 98.12 70 VAL A O 1
ATOM 559 N N . PHE A 1 71 ? -1.606 -4.853 -1.290 1.00 98.25 71 PHE A N 1
ATOM 560 C CA . PHE A 1 71 ? -2.433 -5.590 -0.330 1.00 98.25 71 PHE A CA 1
ATOM 561 C C . PHE A 1 71 ? -1.605 -6.230 0.795 1.00 98.25 71 PHE A C 1
ATOM 563 O O . PHE A 1 71 ? -2.080 -6.307 1.927 1.00 98.25 71 PHE A O 1
ATOM 570 N N . ARG A 1 72 ? -0.351 -6.627 0.525 1.00 98.06 72 ARG A N 1
ATOM 571 C CA . ARG A 1 72 ? 0.596 -7.062 1.566 1.00 98.06 72 ARG A CA 1
ATOM 572 C C . ARG A 1 72 ? 0.760 -5.981 2.633 1.00 98.06 72 ARG A C 1
ATOM 574 O O . ARG A 1 72 ? 0.837 -6.311 3.810 1.00 98.06 72 ARG A O 1
ATOM 581 N N . TRP A 1 73 ? 0.742 -4.700 2.258 1.00 98.62 73 TRP A N 1
ATOM 582 C CA . TRP A 1 73 ? 0.826 -3.608 3.231 1.00 98.62 73 TRP A CA 1
ATOM 583 C C . TRP A 1 73 ? -0.378 -3.561 4.175 1.00 98.62 73 TRP A C 1
ATOM 585 O O . TRP A 1 73 ? -0.202 -3.394 5.379 1.00 98.62 73 TRP A O 1
ATOM 595 N N . VAL A 1 74 ? -1.591 -3.782 3.654 1.00 98.62 74 VAL A N 1
ATOM 596 C CA . VAL A 1 74 ? -2.812 -3.898 4.474 1.00 98.62 74 VAL A CA 1
ATOM 597 C C . VAL A 1 74 ? -2.680 -5.052 5.466 1.00 98.62 74 VAL A C 1
ATOM 599 O O . VAL A 1 74 ? -3.008 -4.897 6.638 1.00 98.62 74 VAL A O 1
ATOM 602 N N . GLN A 1 75 ? -2.162 -6.198 5.014 1.00 98.12 75 GLN A N 1
ATOM 603 C CA . GLN A 1 75 ? -1.958 -7.370 5.870 1.00 98.12 75 GLN A CA 1
ATOM 604 C C . GLN A 1 75 ? -0.952 -7.096 6.994 1.00 98.12 75 GLN A C 1
ATOM 606 O O . GLN A 1 75 ? -1.219 -7.455 8.136 1.00 98.12 75 GLN A O 1
ATOM 611 N N . LEU A 1 76 ? 0.159 -6.415 6.690 1.00 98.44 76 LEU A N 1
ATOM 612 C CA . LEU A 1 76 ? 1.150 -6.005 7.690 1.00 98.44 76 LEU A CA 1
ATOM 613 C C . LEU A 1 76 ? 0.531 -5.088 8.755 1.00 98.44 76 LEU A C 1
ATOM 615 O O . LEU A 1 76 ? 0.690 -5.342 9.947 1.00 98.44 76 LEU A O 1
ATOM 619 N N . LEU A 1 77 ? -0.249 -4.080 8.348 1.00 98.50 77 LEU A N 1
ATOM 620 C CA . LEU A 1 77 ? -0.964 -3.221 9.299 1.00 98.50 77 LEU A CA 1
ATOM 621 C C . LEU A 1 77 ? -1.970 -4.013 10.145 1.00 98.50 77 LEU A C 1
ATOM 623 O O . LEU A 1 77 ? -2.072 -3.790 11.351 1.00 98.50 77 LEU A O 1
ATOM 627 N N . ALA A 1 78 ? -2.690 -4.964 9.543 1.00 98.12 78 ALA A N 1
ATOM 628 C CA . ALA A 1 78 ? -3.739 -5.730 10.213 1.00 98.12 78 ALA A CA 1
ATOM 629 C C . ALA A 1 78 ? -3.234 -6.582 11.390 1.00 98.12 78 ALA A C 1
ATOM 631 O O . ALA A 1 78 ? -3.986 -6.822 12.335 1.00 98.12 78 ALA A O 1
ATOM 632 N N . HIS A 1 79 ? -1.975 -7.027 11.365 1.00 96.69 79 HIS A N 1
ATOM 633 C CA . HIS A 1 79 ? -1.390 -7.827 12.445 1.00 96.69 79 HIS A CA 1
ATOM 634 C C . HIS A 1 79 ? -1.060 -7.023 13.710 1.00 96.69 79 HIS A C 1
ATOM 636 O O . HIS A 1 79 ? -0.925 -7.620 14.780 1.00 96.69 79 HIS A O 1
ATOM 642 N N . ARG A 1 80 ? -0.927 -5.691 13.608 1.00 94.25 80 ARG A N 1
ATOM 643 C CA . ARG A 1 80 ? -0.611 -4.780 14.727 1.00 94.25 80 ARG A CA 1
ATOM 644 C C . ARG A 1 80 ? 0.696 -5.109 15.462 1.00 94.25 80 ARG A C 1
ATOM 646 O O . ARG A 1 80 ? 0.794 -4.921 16.676 1.00 94.25 80 ARG A O 1
ATOM 653 N N . ARG A 1 81 ? 1.696 -5.630 14.748 1.00 96.81 81 ARG A N 1
ATOM 654 C CA . ARG A 1 81 ? 3.020 -5.944 15.303 1.00 96.81 81 ARG A CA 1
ATOM 655 C C . ARG A 1 81 ? 4.032 -4.882 14.905 1.00 96.81 81 ARG A C 1
ATOM 657 O O . ARG A 1 81 ? 4.019 -4.409 13.773 1.00 96.81 81 ARG A O 1
ATOM 664 N N . LEU A 1 82 ? 4.963 -4.586 15.810 1.00 95.88 82 LEU A N 1
ATOM 665 C CA . LEU A 1 82 ? 6.045 -3.645 15.528 1.00 95.88 82 LEU A CA 1
ATOM 666 C C . LEU A 1 82 ? 6.936 -4.128 14.370 1.00 95.88 82 LEU A C 1
ATOM 668 O O . LEU A 1 82 ? 7.208 -3.342 13.474 1.00 95.88 82 LEU A O 1
ATOM 672 N N . ASP A 1 83 ? 7.276 -5.421 14.315 1.00 97.88 83 ASP A N 1
ATOM 673 C CA . ASP A 1 83 ? 8.052 -6.005 13.203 1.00 97.88 83 ASP A CA 1
ATOM 674 C C . ASP A 1 83 ? 7.386 -5.776 11.829 1.00 97.88 83 ASP A C 1
ATOM 676 O O . ASP A 1 83 ? 8.056 -5.597 10.814 1.00 97.88 83 ASP A O 1
ATOM 680 N N . ASP A 1 84 ? 6.049 -5.764 11.781 1.00 97.88 84 ASP A N 1
ATOM 681 C CA . ASP A 1 84 ? 5.309 -5.518 10.540 1.00 97.88 84 ASP A CA 1
ATOM 682 C C . ASP A 1 84 ? 5.345 -4.026 10.155 1.00 97.88 84 ASP A C 1
ATOM 684 O O . ASP A 1 84 ? 5.367 -3.683 8.971 1.00 97.88 84 ASP A O 1
ATOM 688 N N . HIS A 1 85 ? 5.410 -3.127 11.143 1.00 98.31 85 HIS A N 1
ATOM 689 C CA . HIS A 1 85 ? 5.624 -1.697 10.917 1.00 98.31 85 HIS A CA 1
ATOM 690 C C . HIS A 1 85 ? 7.065 -1.408 10.470 1.00 98.31 85 HIS A C 1
ATOM 692 O O . HIS A 1 85 ? 7.269 -0.570 9.594 1.00 98.31 85 HIS A O 1
ATOM 698 N N . GLU A 1 86 ? 8.055 -2.132 11.000 1.00 98.19 86 GLU A N 1
ATOM 699 C CA . GLU A 1 86 ? 9.440 -2.107 10.509 1.00 98.19 86 GLU A CA 1
ATOM 700 C C . GLU A 1 86 ? 9.504 -2.559 9.045 1.00 98.19 86 GLU A C 1
ATOM 702 O O . GLU A 1 86 ? 10.060 -1.855 8.204 1.00 98.19 86 GLU A O 1
ATOM 707 N N . ALA A 1 87 ? 8.821 -3.653 8.696 1.00 97.75 87 ALA A N 1
ATOM 708 C CA . ALA A 1 87 ? 8.744 -4.120 7.313 1.00 97.75 87 ALA A CA 1
ATOM 709 C C . ALA A 1 87 ? 8.098 -3.095 6.358 1.00 97.75 87 ALA A C 1
ATOM 711 O O . ALA A 1 87 ? 8.463 -3.037 5.183 1.00 97.75 87 ALA A O 1
ATOM 712 N N . LEU A 1 88 ? 7.142 -2.284 6.832 1.00 97.94 88 LEU A N 1
ATOM 713 C CA . LEU A 1 88 ? 6.557 -1.169 6.070 1.00 97.94 88 LEU A CA 1
ATOM 714 C C . LEU A 1 88 ? 7.470 0.061 5.996 1.00 97.94 88 LEU A C 1
ATOM 716 O O . LEU A 1 88 ? 7.411 0.813 5.019 1.00 97.94 88 LEU A O 1
ATOM 720 N N . ALA A 1 89 ? 8.301 0.283 7.011 1.00 97.69 89 ALA A N 1
ATOM 721 C CA . ALA A 1 89 ? 9.313 1.333 7.010 1.00 97.69 89 ALA A CA 1
ATOM 722 C C . ALA A 1 89 ? 10.450 1.030 6.018 1.00 97.69 89 ALA A C 1
ATOM 724 O O . ALA A 1 89 ? 10.952 1.949 5.372 1.00 97.69 89 ALA A O 1
ATOM 725 N N . ASP A 1 90 ? 10.778 -0.251 5.829 1.00 96.94 90 ASP A N 1
ATOM 726 C CA . ASP A 1 90 ? 11.753 -0.723 4.838 1.00 96.94 90 ASP A CA 1
ATOM 727 C C . ASP A 1 90 ? 11.246 -0.632 3.388 1.00 96.94 90 ASP A C 1
ATOM 729 O O . ASP A 1 90 ? 12.039 -0.686 2.441 1.00 96.94 90 ASP A O 1
ATOM 733 N N . VAL A 1 91 ? 9.932 -0.470 3.178 1.00 96.88 91 VAL A N 1
ATOM 734 C CA . VAL A 1 91 ? 9.388 -0.209 1.840 1.00 96.88 91 VAL A CA 1
ATOM 735 C C . VAL A 1 91 ? 9.916 1.144 1.347 1.00 96.88 91 VAL A C 1
ATOM 737 O O . VAL A 1 91 ? 9.771 2.151 2.050 1.00 96.88 91 VAL A O 1
ATOM 740 N N . PRO A 1 92 ? 10.467 1.218 0.117 1.00 95.75 92 PRO A N 1
ATOM 741 C CA . PRO A 1 92 ? 10.911 2.475 -0.469 1.00 95.75 92 PRO A CA 1
ATOM 742 C C . PRO A 1 92 ? 9.849 3.572 -0.339 1.00 95.75 92 PRO A C 1
ATOM 744 O O . PRO A 1 92 ? 8.670 3.349 -0.601 1.00 95.75 92 PRO A O 1
ATOM 747 N N . THR A 1 93 ? 10.249 4.769 0.078 1.00 96.44 93 THR A N 1
ATOM 748 C CA . THR A 1 93 ? 9.313 5.886 0.257 1.00 96.44 93 THR A CA 1
ATOM 749 C C . THR A 1 93 ? 9.137 6.652 -1.055 1.00 96.44 93 THR A C 1
ATOM 751 O O . THR A 1 93 ? 10.046 6.698 -1.885 1.00 96.44 93 THR A O 1
ATOM 754 N N . VAL A 1 94 ? 7.956 7.231 -1.288 1.00 94.69 94 VAL A N 1
ATOM 755 C CA . VAL A 1 94 ? 7.768 8.186 -2.392 1.00 94.69 94 VAL A CA 1
ATOM 756 C C . VAL A 1 94 ? 8.578 9.454 -2.096 1.00 94.69 94 VAL A C 1
ATOM 758 O O . VAL A 1 94 ? 8.362 10.113 -1.083 1.00 94.69 94 VAL A O 1
ATOM 761 N N . GLY A 1 95 ? 9.503 9.801 -2.995 1.00 90.75 95 GLY A N 1
ATOM 762 C CA . GLY A 1 95 ? 10.477 10.882 -2.797 1.00 90.75 95 GLY A CA 1
ATOM 763 C C . GLY A 1 95 ? 11.775 10.393 -2.145 1.00 90.75 95 GLY A C 1
ATOM 764 O O . GLY A 1 95 ? 12.004 9.194 -2.028 1.00 90.75 95 GLY A O 1
ATOM 765 N N . ASP A 1 96 ? 12.628 11.326 -1.720 1.00 85.75 96 ASP A N 1
ATOM 766 C CA . ASP A 1 96 ? 13.965 11.017 -1.173 1.00 85.75 96 ASP A CA 1
ATOM 767 C C . ASP A 1 96 ? 13.982 10.885 0.365 1.00 85.75 96 ASP A C 1
ATOM 769 O O . ASP A 1 96 ? 15.040 10.836 0.997 1.00 85.75 96 ASP A O 1
ATOM 773 N N . GLY A 1 97 ? 12.799 10.874 0.984 1.00 89.31 97 GLY A N 1
ATOM 774 C CA . GLY A 1 97 ? 12.632 10.747 2.428 1.00 89.31 97 GLY A CA 1
ATOM 775 C C . GLY A 1 97 ? 12.919 9.336 2.942 1.00 89.31 97 GLY A C 1
ATOM 776 O O . GLY A 1 97 ? 12.941 8.360 2.193 1.00 89.31 97 GLY A O 1
ATOM 777 N N . ARG A 1 98 ? 13.103 9.229 4.259 1.00 92.06 98 ARG A N 1
ATOM 778 C CA . ARG A 1 98 ? 13.121 7.951 4.978 1.00 92.06 98 ARG A CA 1
ATOM 779 C C . ARG A 1 98 ? 11.885 7.875 5.862 1.00 92.06 98 ARG A C 1
ATOM 781 O O . ARG A 1 98 ? 11.498 8.891 6.433 1.00 92.06 98 ARG A O 1
ATOM 788 N N . ARG A 1 99 ? 11.310 6.681 5.971 1.00 95.75 99 ARG A N 1
ATOM 789 C CA . ARG A 1 99 ? 10.251 6.349 6.922 1.00 95.75 99 ARG A CA 1
ATOM 790 C C . ARG A 1 99 ? 10.834 5.455 8.014 1.00 95.75 99 ARG A C 1
ATOM 792 O O . ARG A 1 99 ? 11.676 4.607 7.729 1.00 95.75 99 ARG A O 1
ATOM 799 N N . THR A 1 100 ? 10.392 5.650 9.244 1.00 97.69 100 THR A N 1
ATOM 800 C CA . THR A 1 100 ? 10.669 4.787 10.397 1.00 97.69 100 THR A CA 1
ATOM 801 C C . THR A 1 100 ? 9.432 3.965 10.770 1.00 97.69 100 THR A C 1
ATOM 803 O O . THR A 1 100 ? 8.322 4.249 10.319 1.00 97.69 100 THR A O 1
ATOM 806 N N . ALA A 1 101 ? 9.602 2.933 11.600 1.00 97.88 101 ALA A N 1
ATOM 807 C CA . ALA A 1 101 ? 8.467 2.165 12.116 1.00 97.88 101 ALA A CA 1
ATOM 808 C C . ALA A 1 101 ? 7.526 3.033 12.974 1.00 97.88 101 ALA A C 1
ATOM 810 O O . ALA A 1 101 ? 6.310 2.836 12.941 1.00 97.88 101 ALA A O 1
ATOM 811 N N . ASP A 1 102 ? 8.070 4.025 13.686 1.00 98.31 102 ASP A N 1
ATOM 812 C CA . ASP A 1 102 ? 7.281 4.992 14.456 1.00 98.31 102 ASP A CA 1
ATOM 813 C C . ASP A 1 102 ? 6.395 5.831 13.525 1.00 98.31 102 ASP A C 1
ATOM 815 O O . ASP A 1 102 ? 5.199 5.936 13.773 1.00 98.31 102 ASP A O 1
ATOM 819 N N . ASP A 1 103 ? 6.915 6.296 12.381 1.00 98.19 103 ASP A N 1
ATOM 820 C CA . ASP A 1 103 ? 6.105 7.029 11.393 1.00 98.19 103 ASP A CA 1
ATOM 821 C C . ASP A 1 103 ? 4.925 6.189 10.862 1.00 98.19 103 ASP A C 1
ATOM 823 O O . ASP A 1 103 ? 3.837 6.716 10.632 1.00 98.19 103 ASP A O 1
ATOM 827 N N . VAL A 1 104 ? 5.120 4.877 10.653 1.00 98.50 104 VAL A N 1
ATOM 828 C CA . VAL A 1 104 ? 4.030 3.958 10.262 1.00 98.50 104 VAL A CA 1
ATOM 829 C C . VAL A 1 104 ? 3.011 3.836 11.392 1.00 98.50 104 VAL A C 1
ATOM 831 O O . VAL A 1 104 ? 1.807 3.928 11.147 1.00 98.50 104 VAL A O 1
ATOM 834 N N . THR A 1 105 ? 3.502 3.625 12.616 1.00 98.38 105 THR A N 1
ATOM 835 C CA . THR A 1 105 ? 2.686 3.447 13.822 1.00 98.38 105 THR A CA 1
ATOM 836 C C . THR A 1 105 ? 1.804 4.663 14.065 1.00 98.38 105 THR A C 1
ATOM 838 O O . THR A 1 105 ? 0.595 4.514 14.229 1.00 98.38 105 THR A O 1
ATOM 841 N N . ASP A 1 106 ? 2.391 5.854 14.017 1.00 98.38 106 ASP A N 1
ATOM 842 C CA . ASP A 1 106 ? 1.699 7.120 14.225 1.00 98.38 106 ASP A CA 1
ATOM 843 C C . ASP A 1 106 ? 0.671 7.382 13.121 1.00 98.38 106 ASP A C 1
ATOM 845 O O . ASP A 1 106 ? -0.441 7.830 13.402 1.00 98.38 106 ASP A O 1
ATOM 849 N N . ALA A 1 107 ? 0.996 7.055 11.866 1.00 98.31 107 ALA A N 1
ATOM 850 C CA . ALA A 1 107 ? 0.086 7.271 10.746 1.00 98.31 107 ALA A CA 1
ATOM 851 C C . ALA A 1 107 ? -1.169 6.382 10.806 1.00 98.31 107 ALA A C 1
ATOM 853 O O . ALA A 1 107 ? -2.255 6.835 10.438 1.00 98.31 107 ALA A O 1
ATOM 854 N N . ILE A 1 108 ? -1.045 5.130 11.268 1.00 98.38 108 ILE A N 1
ATOM 855 C CA . ILE A 1 108 ? -2.188 4.211 11.411 1.00 98.38 108 ILE A CA 1
ATOM 856 C C . ILE A 1 108 ? -2.879 4.315 12.779 1.00 98.38 108 ILE A C 1
ATOM 858 O O . ILE A 1 108 ? -3.983 3.800 12.940 1.00 98.38 108 ILE A O 1
ATOM 862 N N . ALA A 1 109 ? -2.276 4.974 13.772 1.00 98.19 109 ALA A N 1
ATOM 863 C CA . ALA A 1 109 ? -2.823 5.053 15.127 1.00 98.19 109 ALA A CA 1
ATOM 864 C C . ALA A 1 109 ? -4.290 5.528 15.188 1.00 98.19 109 ALA A C 1
ATOM 866 O O . ALA A 1 109 ? -5.071 4.846 15.855 1.00 98.19 109 ALA A O 1
ATOM 867 N N . PRO A 1 110 ? -4.726 6.585 14.465 1.00 98.31 110 PRO A N 1
ATOM 868 C CA . PRO A 1 110 ? -6.110 7.046 14.569 1.00 98.31 110 PRO A CA 1
ATOM 869 C C . PRO A 1 110 ? -7.125 6.041 14.004 1.00 98.31 110 PRO A C 1
ATOM 871 O O . PRO A 1 110 ? -8.240 5.958 14.507 1.00 98.31 110 PRO A O 1
ATOM 874 N N . TYR A 1 111 ? -6.741 5.201 13.030 1.00 98.25 111 TYR A N 1
ATOM 875 C CA . TYR A 1 111 ? -7.599 4.096 12.582 1.00 98.25 111 TYR A CA 1
ATOM 876 C C . TYR A 1 111 ? -7.933 3.163 13.749 1.00 98.25 111 TYR A C 1
ATOM 878 O O . TYR A 1 111 ? -9.075 2.748 13.911 1.00 98.25 111 TYR A O 1
ATOM 886 N N . TRP A 1 112 ? -6.941 2.850 14.586 1.00 97.69 112 TRP A N 1
ATOM 887 C CA . TRP A 1 112 ? -7.105 1.942 15.721 1.00 97.69 112 TRP A CA 1
ATOM 888 C C . TRP A 1 112 ? -7.837 2.554 16.918 1.00 97.69 112 TRP A C 1
ATOM 890 O O . TRP A 1 112 ? -8.244 1.811 17.813 1.00 97.69 112 TRP A O 1
ATOM 900 N N . GLU A 1 113 ? -7.992 3.878 16.960 1.00 97.25 113 GLU A N 1
ATOM 901 C CA . GLU A 1 113 ? -8.868 4.553 17.923 1.00 97.25 113 GLU A CA 1
ATOM 902 C C . GLU A 1 113 ? -10.348 4.379 17.548 1.00 97.25 113 GLU A C 1
ATOM 904 O O . GLU A 1 113 ? -11.203 4.321 18.432 1.00 97.25 113 GLU A O 1
ATOM 909 N N . GLU A 1 114 ? -10.638 4.262 16.248 1.00 96.25 114 GLU A N 1
ATOM 910 C CA . GLU A 1 114 ? -11.992 4.156 15.693 1.00 96.25 114 GLU A CA 1
ATOM 911 C C . GLU A 1 114 ? -12.424 2.698 15.470 1.00 96.25 114 GLU A C 1
ATOM 913 O O . GLU A 1 114 ? -13.552 2.329 15.799 1.00 96.25 114 GLU A O 1
ATOM 918 N N . HIS A 1 115 ? -11.522 1.848 14.972 1.00 97.12 115 HIS A N 1
ATOM 919 C CA . HIS A 1 115 ? -11.830 0.491 14.523 1.00 97.12 115 HIS A CA 1
ATOM 920 C C . HIS A 1 115 ? -10.985 -0.568 15.243 1.00 97.12 115 HIS A C 1
ATOM 922 O O . HIS A 1 115 ? -9.790 -0.409 15.494 1.00 97.12 115 HIS A O 1
ATOM 928 N N . GLY A 1 116 ? -11.605 -1.710 15.553 1.00 96.44 116 GLY A N 1
ATOM 929 C CA . GLY A 1 116 ? -10.945 -2.813 16.264 1.00 96.44 116 GLY A CA 1
ATOM 930 C C . GLY A 1 116 ? -10.172 -3.794 15.375 1.00 96.44 116 GLY A C 1
ATOM 931 O O . GLY A 1 116 ? -9.355 -4.562 15.888 1.00 96.44 116 GLY A O 1
ATOM 932 N N . VAL A 1 117 ? -10.425 -3.801 14.064 1.00 97.25 117 VAL A N 1
ATOM 933 C CA . VAL A 1 117 ? -9.871 -4.775 13.111 1.00 97.25 117 VAL A CA 1
ATOM 934 C C . VAL A 1 117 ? -9.734 -4.155 11.724 1.00 97.25 117 VAL A C 1
ATOM 936 O O . VAL A 1 117 ? -10.623 -3.424 11.309 1.00 97.25 117 VAL A O 1
ATOM 939 N N . ILE A 1 118 ? -8.665 -4.514 11.004 1.00 98.38 118 ILE A N 1
ATOM 940 C CA . ILE A 1 118 ? -8.550 -4.327 9.551 1.00 98.38 118 ILE A CA 1
ATOM 941 C C . ILE A 1 118 ? -8.935 -5.654 8.877 1.00 98.38 118 ILE A C 1
ATOM 943 O O . ILE A 1 118 ? -8.186 -6.631 9.002 1.00 98.38 118 ILE A O 1
ATOM 947 N N . PRO A 1 119 ? -10.078 -5.742 8.174 1.00 97.44 119 PRO A N 1
ATOM 948 C CA . PRO A 1 119 ? -10.424 -6.913 7.377 1.00 97.44 119 PRO A CA 1
ATOM 949 C C . PRO A 1 119 ? -9.421 -7.141 6.236 1.00 97.44 119 PRO A C 1
ATOM 951 O O . PRO A 1 119 ? -9.010 -6.211 5.545 1.00 97.44 119 PRO A O 1
ATOM 954 N N . THR A 1 120 ? -9.045 -8.401 6.009 1.00 95.88 120 THR A N 1
ATOM 955 C CA . THR A 1 120 ? -8.103 -8.820 4.948 1.00 95.88 120 THR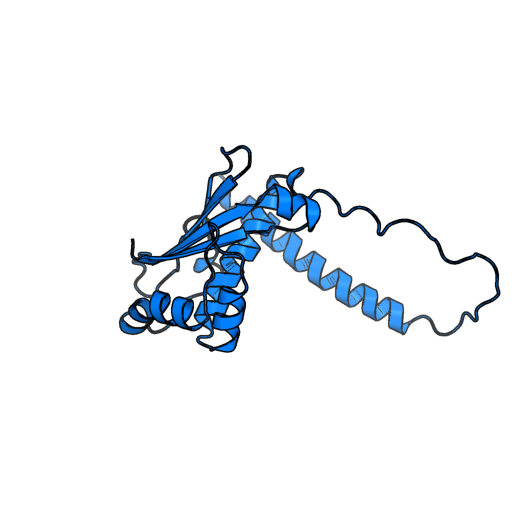 A CA 1
ATOM 956 C C . THR A 1 120 ? -8.657 -9.957 4.083 1.00 95.88 120 THR A C 1
ATOM 958 O O . THR A 1 120 ? -7.915 -10.683 3.419 1.00 95.88 120 THR A O 1
ATOM 961 N N . ASP A 1 121 ? -9.978 -10.126 4.091 1.00 92.25 121 ASP A N 1
ATOM 962 C CA . ASP A 1 121 ? -10.677 -11.178 3.362 1.00 92.25 121 ASP A CA 1
ATOM 963 C C . ASP A 1 121 ? -10.820 -10.879 1.853 1.00 92.25 121 ASP A C 1
ATOM 965 O O . ASP A 1 121 ? -10.289 -9.908 1.302 1.00 92.25 121 ASP A O 1
ATOM 969 N N . THR A 1 122 ? -11.558 -11.744 1.150 1.00 89.31 122 THR A N 1
ATOM 970 C CA . THR A 1 122 ? -11.840 -11.586 -0.283 1.00 89.31 122 THR A CA 1
ATOM 971 C C . THR A 1 122 ? -12.566 -10.276 -0.604 1.00 89.31 122 THR A C 1
ATOM 973 O O . THR A 1 122 ? -12.361 -9.738 -1.693 1.00 89.31 122 THR A O 1
ATOM 976 N N . HIS A 1 123 ? -13.389 -9.751 0.310 1.00 91.69 123 HIS A N 1
ATOM 977 C CA . HIS A 1 123 ? -14.096 -8.492 0.103 1.00 91.69 123 HIS A CA 1
ATOM 978 C C . HIS A 1 123 ? -13.135 -7.304 0.175 1.00 91.69 123 HIS A C 1
ATOM 980 O O . HIS A 1 123 ? -13.087 -6.524 -0.776 1.00 91.69 123 HIS A O 1
ATOM 986 N N . ALA A 1 124 ? -12.306 -7.225 1.221 1.00 92.19 124 ALA A N 1
ATOM 987 C CA . ALA A 1 124 ? -11.293 -6.175 1.385 1.00 92.19 124 ALA A CA 1
ATOM 988 C C . ALA A 1 124 ? -10.276 -6.147 0.229 1.00 92.19 124 ALA A C 1
ATOM 990 O O . ALA A 1 124 ? -9.714 -5.110 -0.126 1.00 92.19 124 ALA A O 1
ATOM 991 N N . ARG A 1 125 ? -10.057 -7.304 -0.403 1.00 92.00 125 ARG A N 1
ATOM 992 C CA . ARG A 1 125 ? -9.217 -7.444 -1.594 1.00 92.00 125 ARG A CA 1
ATOM 993 C C . ARG A 1 125 ? -9.952 -7.128 -2.901 1.00 92.00 125 ARG A C 1
ATOM 995 O O . ARG A 1 125 ? -9.322 -7.147 -3.956 1.00 92.00 125 ARG A O 1
ATOM 1002 N N . GLY A 1 126 ? -11.257 -6.870 -2.875 1.00 87.81 126 GLY A N 1
ATOM 1003 C CA . GLY A 1 126 ? -12.121 -6.680 -4.041 1.00 87.81 126 GLY A CA 1
ATOM 1004 C C . GLY A 1 126 ? -11.745 -5.484 -4.924 1.00 87.81 126 GLY A C 1
ATOM 1005 O O . GLY A 1 126 ? -11.013 -4.584 -4.525 1.00 87.81 126 GLY A O 1
ATOM 1006 N N . GLY A 1 127 ? -12.220 -5.482 -6.178 1.00 88.25 127 GLY A N 1
ATOM 1007 C CA . GLY A 1 127 ? -11.893 -4.456 -7.189 1.00 88.25 127 GLY A CA 1
ATOM 1008 C C . GLY A 1 127 ? -12.181 -3.014 -6.765 1.00 88.25 127 GLY A C 1
ATOM 1009 O O . GLY A 1 127 ? -11.455 -2.119 -7.173 1.00 88.25 127 GLY A O 1
ATOM 1010 N N . GLY A 1 128 ? -13.188 -2.799 -5.914 1.00 92.06 128 GLY A N 1
ATOM 1011 C CA . GLY A 1 128 ? -13.561 -1.467 -5.428 1.00 92.06 128 GLY A CA 1
ATOM 1012 C C . GLY A 1 128 ? -12.548 -0.824 -4.476 1.00 92.06 128 GLY A C 1
ATOM 1013 O O . GLY A 1 128 ? -12.581 0.389 -4.307 1.00 92.06 128 GLY A O 1
ATOM 1014 N N . PHE A 1 129 ? -11.634 -1.607 -3.895 1.00 96.75 129 PHE A N 1
ATOM 1015 C CA . PHE A 1 129 ? -10.650 -1.121 -2.925 1.00 96.75 129 PHE A CA 1
ATOM 1016 C C . PHE A 1 129 ? -9.291 -0.797 -3.543 1.00 96.75 129 PHE A C 1
ATOM 1018 O O . PHE A 1 129 ? -8.409 -0.309 -2.846 1.00 96.75 129 PHE A O 1
ATOM 1025 N N . PHE A 1 130 ? -9.094 -1.064 -4.834 1.00 98.00 130 PHE A N 1
ATOM 1026 C CA . PHE A 1 130 ? -7.800 -0.913 -5.487 1.00 98.00 130 PHE A CA 1
ATOM 1027 C C . PHE A 1 130 ? -7.914 -0.036 -6.728 1.00 98.00 130 PHE A C 1
ATOM 1029 O O . PHE A 1 130 ? -8.676 -0.333 -7.647 1.00 98.00 130 PHE A O 1
ATOM 1036 N N . VAL A 1 131 ? -7.100 1.014 -6.782 1.00 98.00 131 VAL A N 1
ATOM 1037 C CA . VAL A 1 131 ? -6.983 1.903 -7.937 1.00 98.00 131 VAL A CA 1
ATOM 1038 C C . VAL A 1 131 ? -5.518 1.985 -8.339 1.00 98.00 131 VAL A C 1
ATOM 1040 O O . VAL A 1 131 ? -4.664 2.298 -7.517 1.00 98.00 131 VAL A O 1
ATOM 1043 N N . LEU A 1 132 ? -5.240 1.724 -9.613 1.00 97.81 132 LEU A N 1
ATOM 1044 C CA . LEU A 1 132 ? -3.930 1.909 -10.232 1.00 97.81 132 LEU A CA 1
ATOM 1045 C C . LEU A 1 132 ? -4.106 2.800 -11.456 1.00 97.81 132 LEU A C 1
ATOM 1047 O O . LEU A 1 132 ? -4.835 2.417 -12.374 1.00 97.81 132 LEU A O 1
ATOM 1051 N N . ASP A 1 133 ? -3.436 3.947 -11.456 1.00 97.19 133 ASP A N 1
ATOM 1052 C CA . ASP A 1 133 ? -3.345 4.837 -12.609 1.00 97.19 133 ASP A CA 1
ATOM 1053 C C . ASP A 1 133 ? -2.086 4.495 -13.414 1.00 97.19 133 ASP A C 1
ATOM 1055 O O . ASP A 1 133 ? -0.976 4.914 -13.085 1.00 97.19 133 ASP A O 1
ATOM 1059 N N . ASP A 1 134 ? -2.267 3.690 -14.460 1.00 94.44 134 ASP A N 1
ATOM 1060 C CA . ASP A 1 134 ? -1.216 3.235 -15.371 1.00 94.44 134 ASP A CA 1
ATOM 1061 C C . ASP A 1 134 ? -1.060 4.118 -16.620 1.00 94.44 134 ASP A C 1
ATOM 1063 O O . ASP A 1 134 ? -0.463 3.702 -17.614 1.00 94.44 134 ASP A O 1
ATOM 1067 N N . SER A 1 135 ? -1.574 5.353 -16.584 1.00 91.25 135 SER A N 1
ATOM 1068 C CA . SER A 1 135 ? -1.464 6.298 -17.704 1.00 91.25 135 SER A CA 1
ATOM 1069 C C . SER A 1 135 ? -0.091 6.981 -17.811 1.00 91.25 135 SER A C 1
ATOM 1071 O O . SER A 1 135 ? 0.263 7.502 -18.873 1.00 91.25 135 SER A O 1
ATOM 1073 N N . GLY A 1 136 ? 0.694 6.978 -16.728 1.00 86.50 136 GLY A N 1
ATOM 1074 C CA . GLY A 1 136 ? 2.029 7.576 -16.668 1.00 86.50 136 GLY A CA 1
ATOM 1075 C C . GLY A 1 136 ? 3.109 6.753 -17.383 1.00 86.50 136 GLY A C 1
ATOM 1076 O O . GLY A 1 136 ? 3.014 5.533 -17.488 1.00 86.50 136 GLY A O 1
ATOM 1077 N N . ALA A 1 137 ? 4.174 7.411 -17.852 1.00 82.75 137 ALA A N 1
ATOM 1078 C CA . ALA A 1 137 ? 5.278 6.731 -18.543 1.00 82.75 137 ALA A CA 1
ATOM 1079 C C . ALA A 1 137 ? 6.233 5.988 -17.589 1.00 82.75 137 ALA A C 1
ATOM 1081 O O . ALA A 1 137 ? 6.658 4.876 -17.899 1.00 82.75 137 ALA A O 1
ATOM 1082 N N . ASP A 1 138 ? 6.540 6.591 -16.434 1.00 82.00 138 ASP A N 1
ATOM 1083 C CA . ASP A 1 138 ? 7.579 6.098 -15.510 1.00 82.00 138 ASP A CA 1
ATOM 1084 C C . ASP A 1 138 ? 7.064 5.811 -14.095 1.00 82.00 138 ASP A C 1
ATOM 1086 O O . ASP A 1 138 ? 7.705 5.092 -13.329 1.00 82.00 138 ASP A O 1
ATOM 1090 N N . ARG A 1 139 ? 5.914 6.392 -13.743 1.00 86.56 139 ARG A N 1
ATOM 1091 C CA . ARG A 1 139 ? 5.371 6.417 -12.385 1.00 86.56 139 ARG A CA 1
ATOM 1092 C C . ARG A 1 139 ? 3.874 6.183 -12.440 1.00 86.56 139 ARG A C 1
ATOM 1094 O O . ARG A 1 139 ? 3.170 6.946 -13.103 1.00 86.56 139 ARG A O 1
ATOM 1101 N N . TRP A 1 140 ? 3.404 5.136 -11.766 1.00 97.12 140 TRP A N 1
ATOM 1102 C CA . TRP A 1 140 ? 1.978 4.804 -11.693 1.00 97.12 140 TRP A CA 1
ATOM 1103 C C . TRP A 1 140 ? 1.471 4.987 -10.266 1.00 97.12 140 TRP A C 1
ATOM 1105 O O . TRP A 1 140 ? 1.815 4.173 -9.401 1.00 97.12 140 TRP A O 1
ATOM 1115 N N . PRO A 1 141 ? 0.679 6.036 -9.988 1.00 98.00 141 PRO A N 1
ATOM 1116 C CA . PRO A 1 141 ? 0.019 6.187 -8.703 1.00 98.00 141 PRO A CA 1
ATOM 1117 C C . PRO A 1 141 ? -0.859 4.975 -8.397 1.00 98.00 141 PRO A C 1
ATOM 1119 O O . PRO A 1 141 ? -1.631 4.511 -9.240 1.00 98.00 141 PRO A O 1
ATOM 1122 N N . VAL A 1 142 ? -0.761 4.474 -7.171 1.00 98.44 142 VAL A N 1
ATOM 1123 C CA . VAL A 1 142 ? -1.579 3.366 -6.685 1.00 98.44 142 VAL A CA 1
ATOM 1124 C C . VAL A 1 142 ? -2.209 3.730 -5.353 1.00 98.44 142 VAL A C 1
ATOM 1126 O O . VAL A 1 142 ? -1.583 4.352 -4.495 1.00 98.44 142 VAL A O 1
ATOM 1129 N N . ARG A 1 143 ? -3.468 3.338 -5.182 1.00 98.56 143 ARG A N 1
ATOM 1130 C CA . ARG A 1 143 ? -4.225 3.533 -3.953 1.00 98.56 143 ARG A CA 1
ATOM 1131 C C . ARG A 1 143 ? -4.933 2.245 -3.573 1.00 98.56 143 ARG A C 1
ATOM 1133 O O . ARG A 1 143 ? -5.646 1.661 -4.389 1.00 98.56 143 ARG A O 1
ATOM 1140 N N . GLN A 1 144 ? -4.766 1.849 -2.321 1.00 98.56 144 GLN A N 1
ATOM 1141 C CA . GLN A 1 144 ? -5.502 0.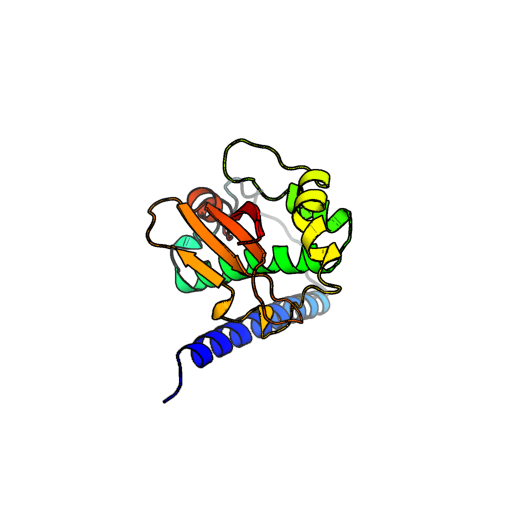764 -1.691 1.00 98.56 144 GLN A CA 1
ATOM 1142 C C . GLN A 1 144 ? -6.316 1.333 -0.539 1.00 98.56 144 GLN A C 1
ATOM 1144 O O . GLN A 1 144 ? -5.763 1.822 0.441 1.00 98.56 144 GLN A O 1
ATOM 1149 N N . THR A 1 145 ? -7.632 1.268 -0.660 1.00 98.69 145 THR A N 1
ATOM 1150 C CA . THR A 1 145 ? -8.550 1.594 0.426 1.00 98.69 145 THR A CA 1
ATOM 1151 C C . THR A 1 145 ? -8.535 0.465 1.452 1.00 98.69 145 THR A C 1
ATOM 1153 O O . THR A 1 145 ? -8.540 -0.714 1.091 1.00 98.69 145 THR A O 1
ATOM 1156 N N . ILE A 1 146 ? -8.477 0.826 2.728 1.00 98.50 146 ILE A N 1
ATOM 1157 C CA . ILE A 1 146 ? -8.560 -0.097 3.856 1.00 98.50 146 ILE A CA 1
ATOM 1158 C C . ILE A 1 146 ? -10.047 -0.296 4.147 1.00 98.50 146 ILE A C 1
ATOM 1160 O O . ILE A 1 146 ? -10.770 0.675 4.360 1.00 98.50 146 ILE A O 1
ATOM 1164 N N . ALA A 1 147 ? -10.508 -1.545 4.101 1.00 98.00 147 ALA A N 1
ATOM 1165 C CA . ALA A 1 147 ? -11.858 -1.875 4.537 1.00 98.00 147 ALA A CA 1
ATOM 1166 C C . ALA A 1 147 ? -11.983 -1.663 6.053 1.00 98.00 147 ALA A C 1
ATOM 1168 O O . ALA A 1 147 ? -11.014 -1.833 6.796 1.00 98.00 147 ALA A O 1
ATOM 1169 N N . ASP A 1 148 ? -13.178 -1.337 6.519 1.00 96.56 148 ASP A N 1
ATOM 1170 C CA . ASP A 1 148 ? -13.492 -1.225 7.940 1.00 96.56 148 ASP A CA 1
ATOM 1171 C C . ASP A 1 148 ? -14.832 -1.913 8.234 1.00 96.56 148 ASP A C 1
ATOM 1173 O O . ASP A 1 148 ? -15.641 -2.091 7.319 1.00 96.56 148 ASP A O 1
ATOM 1177 N N . PRO A 1 149 ? -15.057 -2.373 9.479 1.00 95.19 149 PRO A N 1
ATOM 1178 C CA . PRO A 1 149 ? -16.280 -3.093 9.847 1.00 95.19 149 PRO A CA 1
ATOM 1179 C C . PRO A 1 149 ? -17.576 -2.305 9.624 1.00 95.19 149 PRO A C 1
ATOM 1181 O O . PRO A 1 149 ? -18.634 -2.909 9.452 1.00 95.19 149 PRO A O 1
ATOM 1184 N N . GLU A 1 150 ? -17.494 -0.979 9.656 1.00 95.75 1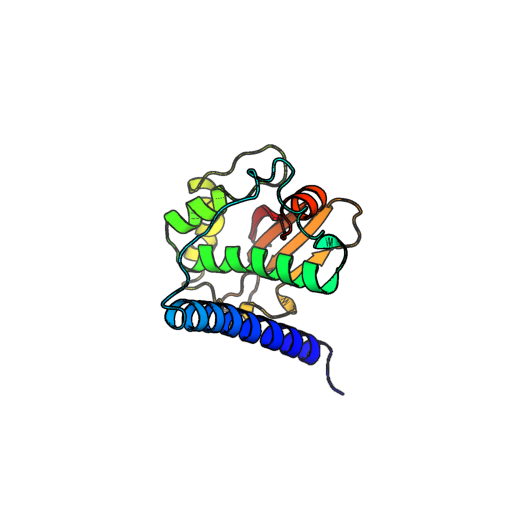50 GLU A N 1
ATOM 1185 C CA . GLU A 1 150 ? -18.604 -0.044 9.501 1.00 95.75 150 GLU A CA 1
ATOM 1186 C C . GLU A 1 150 ? -18.877 0.329 8.030 1.00 95.75 150 GLU A C 1
ATOM 1188 O O . GLU A 1 150 ? -19.837 1.046 7.742 1.00 95.75 150 GLU A O 1
ATOM 1193 N N . GLU A 1 151 ? -18.079 -0.201 7.098 1.00 94.75 151 GLU A N 1
ATOM 1194 C CA . GLU A 1 151 ? -18.171 0.005 5.650 1.00 94.75 151 GLU A CA 1
ATOM 1195 C C . GLU A 1 151 ? -18.036 1.479 5.209 1.00 94.75 151 GLU A C 1
ATOM 1197 O O . GLU A 1 151 ? -18.538 1.873 4.150 1.00 94.75 151 GLU A O 1
ATOM 1202 N N . HIS A 1 152 ? -17.350 2.316 5.995 1.00 95.50 152 HIS A N 1
ATOM 1203 C CA . HIS A 1 152 ? -17.128 3.727 5.661 1.00 95.50 152 HIS A CA 1
ATOM 1204 C C . HIS A 1 152 ? -16.067 3.913 4.566 1.00 95.50 152 HIS A C 1
ATOM 1206 O O . HIS A 1 152 ? -16.186 4.795 3.713 1.00 95.50 152 HIS A O 1
ATOM 1212 N N . HIS A 1 153 ? -15.044 3.061 4.570 1.00 96.31 153 HIS A N 1
ATOM 1213 C CA . HIS A 1 153 ? -13.962 2.966 3.591 1.00 96.31 153 HIS A CA 1
ATOM 1214 C C . HIS A 1 153 ? -13.186 4.272 3.402 1.00 96.31 153 HIS A C 1
ATOM 1216 O O . HIS A 1 153 ? -12.840 4.682 2.290 1.00 96.31 153 HIS A O 1
ATOM 1222 N N . GLU A 1 154 ? -12.908 4.930 4.521 1.00 97.50 154 GLU A N 1
ATOM 1223 C CA . GLU A 1 154 ? -12.354 6.282 4.579 1.00 97.50 154 GLU A CA 1
ATOM 1224 C C . GLU A 1 154 ? -10.833 6.330 4.769 1.00 97.50 154 GLU A C 1
ATOM 1226 O O . GLU A 1 154 ? -10.239 7.405 4.743 1.00 97.50 154 GLU A O 1
ATOM 1231 N N . TRP A 1 155 ? -10.181 5.177 4.899 1.00 98.56 155 TRP A N 1
ATOM 1232 C CA . TRP A 1 155 ? -8.733 5.072 5.061 1.00 98.56 155 TRP A CA 1
ATOM 1233 C C . TRP A 1 155 ? -8.062 4.502 3.822 1.00 98.56 155 TRP A C 1
ATOM 1235 O O . TRP A 1 155 ? -8.580 3.592 3.175 1.00 98.56 155 TRP A O 1
ATOM 1245 N N . VAL A 1 156 ? -6.887 5.029 3.482 1.00 98.62 156 VAL A N 1
ATOM 1246 C CA . VAL A 1 156 ? -6.144 4.630 2.285 1.00 98.62 156 VAL A CA 1
ATOM 1247 C C . VAL A 1 156 ? -4.646 4.492 2.550 1.00 98.62 156 VAL A C 1
ATOM 1249 O O . VAL A 1 156 ? -4.046 5.256 3.307 1.00 98.62 156 VAL A O 1
ATOM 1252 N N . LEU A 1 157 ? -4.046 3.528 1.856 1.00 98.62 157 LEU A N 1
ATOM 1253 C CA . LEU A 1 157 ? -2.623 3.447 1.556 1.00 98.62 157 LEU A CA 1
ATOM 1254 C C . LEU A 1 157 ? -2.402 4.002 0.149 1.00 98.62 157 LEU A C 1
ATOM 1256 O O . LEU A 1 157 ? -3.018 3.539 -0.814 1.00 98.62 157 LEU A O 1
ATOM 1260 N N . GLU A 1 158 ? -1.511 4.972 0.020 1.00 98.50 158 GLU A N 1
ATOM 1261 C CA . GLU A 1 158 ? -1.136 5.583 -1.253 1.00 98.50 158 GLU A CA 1
ATOM 1262 C C . GLU A 1 158 ? 0.326 5.299 -1.554 1.00 98.50 158 GLU A C 1
ATOM 1264 O O . GLU A 1 158 ? 1.174 5.336 -0.665 1.00 98.50 158 GLU A O 1
ATOM 1269 N N . GLY A 1 159 ? 0.632 5.046 -2.818 1.00 98.19 159 GLY A N 1
ATOM 1270 C CA . GLY A 1 159 ? 1.981 4.770 -3.267 1.00 98.19 159 GLY A CA 1
ATOM 1271 C C . GLY A 1 159 ? 2.165 5.026 -4.750 1.00 98.19 159 GLY A C 1
ATOM 1272 O O . GLY A 1 159 ? 1.287 5.546 -5.439 1.00 98.19 159 GLY A O 1
ATOM 1273 N N . GLU A 1 160 ? 3.328 4.634 -5.247 1.00 98.19 160 GLU A N 1
ATOM 1274 C CA . GLU A 1 160 ? 3.702 4.810 -6.642 1.00 98.19 160 GLU A CA 1
ATOM 1275 C C . GLU A 1 160 ? 4.547 3.631 -7.118 1.00 98.19 160 GLU A C 1
ATOM 1277 O O . GLU A 1 160 ? 5.524 3.252 -6.472 1.00 98.19 160 GLU A O 1
ATOM 1282 N N . VAL A 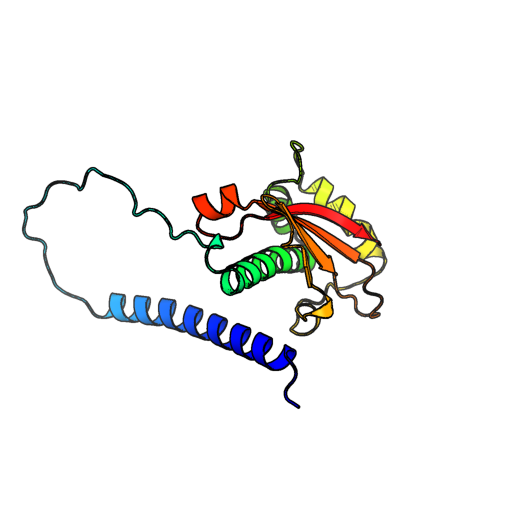1 161 ? 4.188 3.045 -8.254 1.00 98.25 161 VAL A N 1
ATOM 1283 C CA . VAL A 1 161 ? 4.993 1.994 -8.877 1.00 98.25 161 VAL A CA 1
ATOM 1284 C C . VAL A 1 161 ? 6.249 2.601 -9.494 1.00 98.25 161 VAL A C 1
ATOM 1286 O O . VAL A 1 161 ? 6.158 3.527 -10.300 1.00 98.25 161 VAL A O 1
ATOM 1289 N N . ASP A 1 162 ? 7.408 2.029 -9.169 1.00 95.88 162 ASP A N 1
ATOM 1290 C CA . ASP A 1 162 ? 8.655 2.281 -9.884 1.00 95.88 162 ASP A CA 1
ATOM 1291 C C . ASP A 1 162 ? 8.794 1.305 -11.047 1.00 95.88 162 ASP A C 1
ATOM 1293 O O . ASP A 1 162 ? 9.147 0.139 -10.851 1.00 95.88 162 ASP A O 1
ATOM 1297 N N . LEU A 1 163 ? 8.547 1.765 -12.271 1.00 95.62 163 LEU A N 1
ATOM 1298 C CA . LEU A 1 163 ? 8.693 0.905 -13.440 1.00 95.62 163 LEU A CA 1
ATOM 1299 C C . LEU A 1 163 ? 10.150 0.519 -13.712 1.00 95.62 163 LEU A C 1
ATOM 1301 O O . LEU A 1 163 ? 10.394 -0.605 -14.132 1.00 95.62 163 LEU A O 1
ATOM 1305 N N . ALA A 1 164 ? 11.118 1.406 -13.478 1.00 94.00 164 ALA A N 1
ATOM 1306 C CA . ALA A 1 164 ? 12.526 1.110 -13.728 1.00 94.00 164 ALA A CA 1
ATOM 1307 C C . ALA A 1 164 ? 13.050 0.054 -12.746 1.00 94.00 164 ALA A C 1
ATOM 1309 O O . ALA A 1 164 ? 13.554 -0.980 -13.181 1.00 94.00 164 ALA A O 1
ATOM 1310 N N . ALA A 1 165 ? 12.832 0.255 -11.445 1.00 94.00 165 ALA A N 1
ATOM 1311 C CA . ALA A 1 165 ? 13.221 -0.723 -10.433 1.00 94.00 165 ALA A CA 1
ATOM 1312 C C . ALA A 1 165 ? 12.443 -2.038 -10.587 1.00 94.00 165 ALA A C 1
ATOM 1314 O O . ALA A 1 165 ? 13.001 -3.109 -10.383 1.00 94.00 165 ALA A O 1
ATOM 1315 N N . SER A 1 166 ? 11.174 -1.991 -11.012 1.00 95.31 166 SER A N 1
ATOM 1316 C CA . SER A 1 166 ? 10.410 -3.220 -11.266 1.00 95.31 166 SER A CA 1
ATOM 1317 C C . SER A 1 166 ? 10.995 -4.065 -12.400 1.00 95.31 166 SER A C 1
ATOM 1319 O O . SER A 1 166 ? 10.978 -5.295 -12.321 1.00 95.31 166 SER A O 1
ATOM 1321 N N . ARG A 1 167 ? 11.517 -3.419 -13.454 1.00 94.62 167 ARG A N 1
ATOM 1322 C CA . ARG A 1 167 ? 12.216 -4.101 -14.557 1.00 94.62 167 ARG A CA 1
ATOM 1323 C C . ARG A 1 167 ? 13.490 -4.771 -14.068 1.00 94.62 167 ARG A C 1
ATOM 1325 O O . ARG A 1 167 ? 13.704 -5.938 -14.369 1.00 94.62 167 ARG A O 1
ATOM 1332 N N . GLU A 1 168 ? 14.295 -4.038 -13.307 1.00 93.75 168 GLU A N 1
ATOM 1333 C CA . GLU A 1 168 ? 15.571 -4.516 -12.768 1.00 93.75 168 GLU A CA 1
ATOM 1334 C C . GLU A 1 168 ? 15.380 -5.686 -11.789 1.00 93.75 168 GLU A C 1
ATOM 1336 O O . GLU A 1 168 ? 16.060 -6.707 -11.875 1.00 93.75 168 GLU A O 1
ATOM 1341 N N . GLU A 1 169 ? 14.396 -5.581 -10.898 1.00 93.06 169 GLU A N 1
ATOM 1342 C CA . GLU A 1 169 ? 14.151 -6.564 -9.842 1.00 93.06 169 GLU A CA 1
ATOM 1343 C C . GLU A 1 169 ? 13.368 -7.798 -10.323 1.00 93.06 169 GLU A C 1
ATOM 1345 O O . GLU A 1 169 ? 13.367 -8.836 -9.648 1.00 93.06 169 GLU A O 1
ATOM 1350 N N . GLY A 1 170 ? 12.688 -7.701 -11.472 1.00 93.19 170 GLY A N 1
ATOM 1351 C CA . GLY A 1 170 ? 11.807 -8.749 -11.994 1.00 93.19 170 GLY A CA 1
ATOM 1352 C C . GLY A 1 170 ? 10.546 -8.968 -11.145 1.00 93.19 170 GLY A C 1
ATOM 1353 O O . GLY A 1 170 ? 10.011 -10.074 -11.102 1.00 93.19 170 GLY A O 1
ATOM 1354 N N . ARG A 1 171 ? 10.080 -7.936 -10.431 1.00 94.38 171 ARG A N 1
ATOM 1355 C CA . ARG A 1 171 ? 8.877 -7.943 -9.572 1.00 94.38 171 ARG A CA 1
ATOM 1356 C C . ARG A 1 171 ? 8.309 -6.531 -9.461 1.00 94.38 171 ARG A C 1
ATOM 1358 O O . ARG A 1 171 ? 8.992 -5.572 -9.789 1.00 94.38 171 ARG A O 1
ATOM 1365 N N . ALA A 1 172 ? 7.085 -6.380 -8.957 1.00 95.94 172 ALA A N 1
ATOM 1366 C CA . ALA A 1 172 ? 6.568 -5.050 -8.637 1.00 95.94 172 ALA A CA 1
ATOM 1367 C C . ALA A 1 172 ? 7.386 -4.405 -7.508 1.00 95.94 172 ALA A C 1
ATOM 1369 O O . ALA A 1 172 ? 7.476 -4.937 -6.400 1.00 95.94 172 ALA A O 1
ATOM 1370 N N . VAL A 1 173 ? 7.964 -3.244 -7.799 1.00 96.81 173 VAL A N 1
ATOM 1371 C CA . VAL A 1 173 ? 8.554 -2.336 -6.819 1.00 96.81 173 VAL A CA 1
ATOM 1372 C C . VAL A 1 173 ? 7.598 -1.167 -6.670 1.00 96.81 173 VAL A C 1
ATOM 1374 O O . VAL A 1 173 ? 7.398 -0.388 -7.602 1.00 96.81 173 VAL A O 1
ATOM 1377 N N . VAL A 1 174 ? 6.980 -1.062 -5.498 1.00 98.12 174 VAL A N 1
ATOM 1378 C CA . VAL A 1 174 ? 6.037 0.008 -5.184 1.00 98.12 174 VAL A CA 1
ATOM 1379 C C . VAL A 1 174 ? 6.598 0.811 -4.026 1.00 98.12 174 VAL A C 1
ATOM 1381 O O . VAL A 1 174 ? 7.017 0.257 -3.012 1.00 98.12 174 VAL A O 1
ATOM 1384 N N . ARG A 1 175 ? 6.618 2.128 -4.195 1.00 97.88 175 ARG A N 1
ATOM 1385 C CA . ARG A 1 175 ? 6.985 3.072 -3.156 1.00 97.88 175 ARG A CA 1
ATOM 1386 C C . ARG A 1 175 ? 5.765 3.397 -2.316 1.00 97.88 175 ARG A C 1
ATOM 1388 O O . ARG A 1 175 ? 4.755 3.822 -2.870 1.00 97.88 175 ARG A O 1
ATOM 1395 N N . LEU A 1 176 ? 5.851 3.243 -1.001 1.00 98.25 176 LEU A N 1
ATOM 1396 C CA . LEU A 1 176 ? 4.783 3.662 -0.099 1.00 98.25 176 LEU A CA 1
ATOM 1397 C C . LEU A 1 176 ? 4.891 5.177 0.115 1.00 98.25 176 LEU A C 1
ATOM 1399 O O . LEU A 1 176 ? 5.946 5.692 0.487 1.00 98.25 176 LEU A O 1
ATOM 1403 N N . GLY A 1 177 ? 3.806 5.897 -0.139 1.00 97.88 177 GLY A N 1
ATOM 1404 C CA . GLY A 1 177 ? 3.690 7.341 0.038 1.00 97.88 177 GLY A CA 1
ATOM 1405 C C . GLY A 1 177 ? 3.086 7.687 1.391 1.00 97.88 177 GLY A C 1
ATOM 1406 O O . GLY A 1 177 ? 3.790 8.191 2.265 1.00 97.88 177 GLY A O 1
ATOM 1407 N N . ALA A 1 178 ? 1.802 7.380 1.576 1.00 97.25 178 ALA A N 1
ATOM 1408 C CA . ALA A 1 178 ? 1.043 7.789 2.755 1.00 97.25 178 ALA A CA 1
ATOM 1409 C C . ALA A 1 178 ? 0.101 6.692 3.266 1.00 97.25 178 ALA A C 1
ATOM 1411 O O . ALA A 1 178 ? -0.416 5.888 2.492 1.00 97.25 178 ALA A O 1
ATOM 1412 N N . ILE A 1 179 ? -0.146 6.723 4.575 1.00 98.31 179 ILE A N 1
ATOM 1413 C CA . ILE A 1 179 ? -1.261 6.057 5.252 1.00 98.31 179 ILE A CA 1
ATOM 1414 C C . ILE A 1 179 ? -2.093 7.192 5.841 1.00 98.31 179 ILE A C 1
ATOM 1416 O O . ILE A 1 179 ? -1.564 7.977 6.628 1.00 98.31 179 ILE A O 1
ATOM 1420 N N . ARG A 1 180 ? -3.343 7.356 5.408 1.00 97.75 180 ARG A N 1
ATOM 1421 C CA . ARG A 1 180 ? -4.163 8.498 5.839 1.00 97.75 180 ARG A CA 1
ATOM 1422 C C . ARG A 1 180 ? -5.657 8.251 5.689 1.00 97.75 180 ARG A C 1
ATOM 1424 O O . ARG A 1 180 ? -6.080 7.404 4.904 1.00 97.75 180 ARG A O 1
ATOM 1431 N N . ARG A 1 181 ? -6.437 9.080 6.379 1.00 97.19 181 ARG A N 1
ATOM 1432 C CA . ARG A 1 181 ? -7.869 9.266 6.134 1.00 97.19 181 ARG A CA 1
ATOM 1433 C C . ARG A 1 181 ? -8.098 10.160 4.904 1.00 97.19 181 ARG A C 1
ATOM 1435 O O . ARG A 1 181 ? -7.248 11.002 4.576 1.00 97.19 181 ARG A O 1
ATOM 1442 N N . LEU A 1 182 ? -9.202 9.929 4.198 1.00 93.38 182 LEU A N 1
ATOM 1443 C CA . LEU A 1 182 ? -9.675 10.721 3.058 1.00 93.38 182 LEU A CA 1
ATOM 1444 C C . LEU A 1 182 ? -10.331 12.039 3.476 1.00 93.38 182 LEU A C 1
ATOM 1446 O O . LEU A 1 182 ? -10.925 12.103 4.572 1.00 93.38 182 LEU A O 1
#